Protein AF-A0A0R2I151-F1 (afdb_monomer_lite)

Organism: NCBI:txid396268

Secondary structure (DSSP, 8-state):
-----HHHHHHHHHHIIIII-----S--BTTB-GGGHHHHHHHHHHHHHHHHHTT--

Structure (mmCIF, N/CA/C/O backbone):
data_AF-A0A0R2I151-F1
#
_entry.id   AF-A0A0R2I151-F1
#
loop_
_atom_site.group_PDB
_atom_site.id
_atom_site.type_symbol
_atom_site.label_atom_id
_atom_site.label_alt_id
_atom_site.label_comp_id
_atom_site.label_asym_id
_atom_site.label_entity_id
_atom_site.label_seq_id
_atom_site.pdbx_PDB_ins_code
_atom_site.Cartn_x
_atom_site.Cartn_y
_atom_site.Cartn_z
_atom_site.occupancy
_atom_site.B_iso_or_equiv
_atom_site.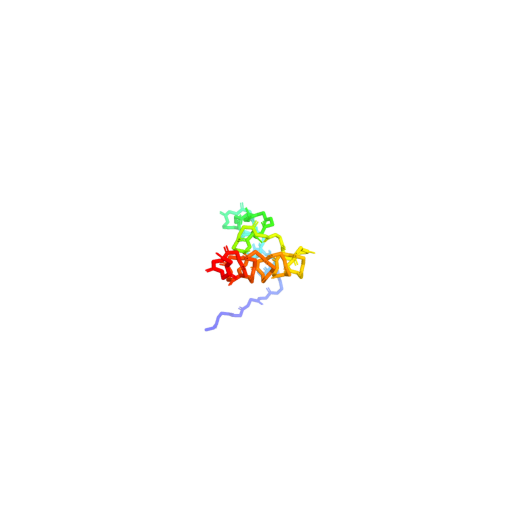auth_seq_id
_atom_site.auth_comp_id
_atom_site.auth_asym_id
_atom_site.auth_atom_id
_atom_site.pdbx_PDB_model_num
ATOM 1 N N . MET A 1 1 ? 10.735 -17.266 -12.057 1.00 69.75 1 MET A N 1
ATOM 2 C CA . MET A 1 1 ? 11.057 -16.137 -11.166 1.00 69.75 1 MET A CA 1
ATOM 3 C C . MET A 1 1 ? 11.756 -15.096 -12.019 1.00 69.75 1 MET A C 1
ATOM 5 O O . MET A 1 1 ? 12.782 -15.430 -12.598 1.00 69.75 1 MET A O 1
ATOM 9 N N . THR A 1 2 ? 11.167 -13.919 -12.199 1.00 82.06 2 THR A N 1
ATOM 10 C CA . THR A 1 2 ? 11.786 -12.813 -12.945 1.00 82.06 2 THR A CA 1
ATOM 11 C C . THR A 1 2 ? 12.589 -11.963 -11.968 1.00 82.06 2 THR A C 1
ATOM 13 O O . THR A 1 2 ? 12.096 -11.651 -10.886 1.00 82.06 2 THR A O 1
ATOM 16 N N . PHE A 1 3 ? 13.820 -11.619 -12.334 1.00 87.69 3 PHE A N 1
ATOM 17 C CA . PHE A 1 3 ? 14.664 -10.700 -11.576 1.00 87.69 3 PHE A CA 1
ATOM 18 C C . PHE A 1 3 ? 14.782 -9.407 -12.377 1.00 87.69 3 PHE A C 1
ATOM 20 O O . PHE A 1 3 ? 14.982 -9.465 -13.588 1.00 87.69 3 PHE A O 1
ATOM 27 N N . TYR A 1 4 ? 14.608 -8.274 -11.703 1.00 88.38 4 TYR A N 1
ATOM 28 C CA . TYR A 1 4 ? 14.658 -6.949 -12.309 1.00 88.38 4 TYR A CA 1
ATOM 29 C C . TYR A 1 4 ? 15.898 -6.217 -11.817 1.00 88.38 4 TYR A C 1
ATOM 31 O O . TYR A 1 4 ? 16.197 -6.247 -10.620 1.00 88.38 4 TYR A O 1
ATOM 39 N N . ASP A 1 5 ? 16.573 -5.523 -12.726 1.00 93.19 5 ASP A N 1
ATOM 40 C CA . ASP A 1 5 ? 17.559 -4.517 -12.342 1.00 93.19 5 ASP A CA 1
ATOM 41 C C . ASP A 1 5 ? 16.845 -3.332 -11.674 1.00 93.19 5 ASP A C 1
ATOM 43 O O . ASP A 1 5 ? 15.658 -3.098 -11.910 1.00 93.19 5 ASP A O 1
ATOM 47 N N . THR A 1 6 ? 17.554 -2.542 -10.864 1.00 93.44 6 THR A N 1
ATOM 48 C CA . THR A 1 6 ? 16.947 -1.468 -10.053 1.00 93.44 6 THR A CA 1
ATOM 49 C C . THR A 1 6 ? 16.060 -0.524 -10.868 1.00 93.44 6 THR A C 1
ATOM 51 O O . THR A 1 6 ? 14.937 -0.237 -10.470 1.00 93.44 6 THR A O 1
ATOM 54 N N . ASN A 1 7 ? 16.521 -0.097 -12.047 1.00 94.50 7 ASN A N 1
ATOM 55 C CA . ASN A 1 7 ? 15.758 0.818 -12.897 1.00 94.50 7 ASN A CA 1
ATOM 56 C C . ASN A 1 7 ? 14.493 0.166 -13.485 1.00 94.50 7 ASN A C 1
ATOM 58 O O . ASN A 1 7 ? 13.451 0.805 -13.586 1.00 94.50 7 ASN A O 1
ATOM 62 N N . GLN A 1 8 ? 14.564 -1.124 -13.825 1.00 92.62 8 GLN A N 1
ATOM 63 C CA . GLN A 1 8 ? 13.404 -1.877 -14.302 1.00 92.62 8 GLN A CA 1
ATOM 64 C C . GLN A 1 8 ? 12.391 -2.093 -13.174 1.00 92.62 8 GLN A C 1
ATOM 66 O O . GLN A 1 8 ? 11.188 -1.987 -13.397 1.00 92.62 8 GLN A O 1
ATOM 71 N N . ALA A 1 9 ? 12.865 -2.356 -11.953 1.00 93.94 9 ALA A N 1
ATOM 72 C CA . ALA A 1 9 ? 12.006 -2.520 -10.787 1.00 93.94 9 ALA A CA 1
ATOM 73 C C . ALA A 1 9 ? 11.228 -1.233 -10.469 1.00 93.94 9 ALA A C 1
ATOM 75 O O . ALA A 1 9 ? 10.034 -1.302 -10.180 1.00 93.94 9 ALA A O 1
ATOM 76 N N . GLU A 1 10 ? 11.879 -0.069 -10.569 1.00 95.50 10 GLU A N 1
ATOM 77 C CA . GLU A 1 10 ? 11.227 1.235 -10.398 1.00 95.50 10 GLU A CA 1
ATOM 78 C C . GLU A 1 10 ? 10.125 1.465 -11.440 1.00 95.50 10 GLU A C 1
ATOM 80 O O . GLU A 1 10 ? 9.015 1.850 -11.079 1.00 95.50 10 GLU A O 1
ATOM 85 N N . GLN A 1 11 ? 10.393 1.165 -12.714 1.00 96.06 11 GLN A N 1
ATOM 86 C CA . GLN A 1 11 ? 9.403 1.309 -13.789 1.00 96.06 11 GLN A CA 1
ATOM 87 C C . GLN A 1 11 ? 8.196 0.387 -13.591 1.00 96.06 11 GLN A C 1
ATOM 89 O O . GLN A 1 11 ? 7.053 0.827 -13.694 1.00 96.06 11 GLN A O 1
ATOM 94 N N . VAL A 1 12 ? 8.439 -0.881 -13.250 1.00 95.25 12 VAL A N 1
ATOM 95 C CA . VAL A 1 12 ? 7.371 -1.859 -12.992 1.00 95.25 12 VAL A CA 1
ATOM 96 C C . VAL A 1 12 ? 6.528 -1.447 -11.784 1.00 95.25 12 VAL A C 1
ATOM 98 O O . VAL A 1 12 ? 5.302 -1.576 -11.813 1.00 95.25 12 VAL A O 1
ATOM 101 N N . ALA A 1 13 ? 7.161 -0.941 -10.722 1.00 94.00 13 ALA A N 1
ATOM 102 C CA . ALA A 1 13 ? 6.446 -0.439 -9.556 1.00 94.00 13 ALA A CA 1
ATOM 103 C C . ALA A 1 13 ? 5.561 0.765 -9.918 1.00 94.00 13 ALA A C 1
ATOM 105 O O . ALA A 1 13 ? 4.390 0.790 -9.535 1.00 94.00 13 ALA A O 1
ATOM 106 N N . ASP A 1 14 ? 6.082 1.726 -10.684 1.00 96.31 14 ASP A N 1
ATOM 107 C CA . ASP A 1 14 ? 5.326 2.910 -11.105 1.00 96.31 14 ASP A CA 1
ATOM 108 C C . ASP A 1 14 ? 4.113 2.538 -11.975 1.00 96.31 14 ASP A C 1
ATOM 110 O O . ASP A 1 14 ? 2.990 2.981 -11.721 1.00 96.31 14 ASP A O 1
ATOM 114 N N . GLU A 1 15 ? 4.293 1.639 -12.945 1.00 96.12 15 GLU A N 1
ATOM 115 C CA . GLU A 1 15 ? 3.189 1.132 -13.766 1.00 96.12 15 GLU A CA 1
ATOM 116 C C . GLU A 1 15 ? 2.126 0.411 -12.933 1.00 96.12 15 GLU A C 1
ATOM 118 O O . GLU A 1 15 ? 0.925 0.620 -13.147 1.00 96.12 15 GLU A O 1
ATOM 123 N N . PHE A 1 16 ? 2.548 -0.396 -11.956 1.00 94.12 16 PHE A N 1
ATOM 124 C CA . PHE A 1 16 ? 1.634 -1.072 -11.044 1.00 94.12 16 PHE A CA 1
ATOM 125 C C . PHE A 1 16 ? 0.776 -0.071 -10.272 1.00 94.12 16 PHE A C 1
ATOM 127 O O . PHE A 1 16 ? -0.453 -0.169 -10.305 1.00 94.12 16 PHE A O 1
ATOM 134 N N . PHE A 1 17 ? 1.394 0.914 -9.619 1.00 92.81 17 PHE A N 1
ATOM 135 C CA . PHE A 1 17 ? 0.653 1.896 -8.829 1.00 92.81 17 PHE A CA 1
ATOM 136 C C . PHE A 1 17 ? -0.233 2.806 -9.680 1.00 92.81 17 PHE A C 1
ATOM 138 O O . PHE A 1 17 ? -1.294 3.225 -9.217 1.00 92.81 17 PHE A O 1
ATOM 145 N N . ARG A 1 18 ? 0.165 3.085 -10.924 1.00 93.69 18 ARG A N 1
ATOM 146 C CA . ARG A 1 18 ? -0.572 3.988 -11.810 1.00 93.69 18 ARG A CA 1
ATOM 147 C C . ARG A 1 18 ? -1.792 3.352 -12.467 1.00 93.69 18 ARG A C 1
ATOM 149 O O . ARG A 1 18 ? -2.799 4.036 -12.639 1.00 93.69 18 ARG A O 1
ATOM 156 N N . PHE A 1 19 ? -1.707 2.081 -12.857 1.00 95.19 19 PHE A N 1
ATOM 157 C CA . PHE A 1 19 ? -2.752 1.447 -13.673 1.00 95.19 19 PHE A CA 1
ATOM 158 C C . PHE A 1 19 ? -3.458 0.276 -12.996 1.00 95.19 19 PHE A C 1
ATOM 160 O O . PHE A 1 19 ? -4.606 -0.014 -13.327 1.00 95.19 19 PHE A O 1
ATOM 167 N N . TYR A 1 20 ? -2.790 -0.409 -12.069 1.00 90.12 20 TYR A N 1
ATOM 168 C CA . TYR A 1 20 ? -3.281 -1.675 -11.523 1.00 90.12 20 TYR A CA 1
ATOM 169 C C . TYR A 1 20 ? -3.659 -1.579 -10.044 1.00 90.12 20 TYR A C 1
ATOM 171 O O . TYR A 1 20 ? -4.572 -2.277 -9.591 1.00 90.12 20 TYR A O 1
ATOM 179 N N . TYR A 1 21 ? -3.003 -0.704 -9.284 1.00 86.69 21 TYR A N 1
ATOM 180 C CA . TYR A 1 21 ? -3.315 -0.485 -7.882 1.00 86.69 21 TYR A CA 1
ATOM 181 C C . TYR A 1 21 ? -4.660 0.224 -7.733 1.00 86.69 21 TYR A C 1
ATOM 183 O O . TYR A 1 21 ? -4.860 1.347 -8.184 1.00 86.69 21 TYR A O 1
ATOM 191 N N . HIS A 1 22 ? -5.578 -0.447 -7.049 1.00 84.56 22 HIS A N 1
ATOM 192 C CA . HIS A 1 22 ? -6.851 0.121 -6.645 1.00 84.56 22 HIS A CA 1
ATOM 193 C C . HIS A 1 22 ? -6.803 0.319 -5.134 1.00 84.56 22 HIS A C 1
ATOM 195 O O . HIS A 1 22 ? -6.757 -0.662 -4.383 1.00 84.56 22 HIS A O 1
ATOM 201 N N . ASP A 1 23 ? -6.799 1.577 -4.689 1.00 76.81 23 ASP A N 1
ATOM 202 C CA . ASP A 1 23 ? -6.901 1.894 -3.268 1.00 76.81 23 ASP A CA 1
ATOM 203 C C . ASP A 1 23 ? -8.234 1.352 -2.741 1.00 76.81 23 ASP A C 1
ATOM 205 O O . ASP A 1 23 ? -9.315 1.761 -3.166 1.00 76.81 23 ASP A O 1
ATOM 209 N N . ARG A 1 24 ? -8.160 0.383 -1.827 1.00 72.81 24 ARG A N 1
ATOM 210 C CA . ARG A 1 24 ? -9.351 -0.233 -1.230 1.00 72.81 24 ARG A CA 1
ATOM 211 C C . ARG A 1 24 ? -9.886 0.573 -0.045 1.00 72.81 24 ARG A C 1
ATOM 213 O O . ARG A 1 24 ? -10.840 0.142 0.606 1.00 72.81 24 ARG A O 1
ATOM 220 N N . GLY A 1 25 ? -9.288 1.733 0.232 1.00 70.69 25 GLY A N 1
ATOM 221 C CA . GLY A 1 25 ? -9.528 2.514 1.431 1.00 70.69 25 GLY A CA 1
ATOM 222 C C . GLY A 1 25 ? -9.142 1.734 2.689 1.00 70.69 25 GLY A C 1
ATOM 223 O O . GLY A 1 25 ? -8.539 0.659 2.645 1.00 70.69 25 GLY A O 1
ATOM 224 N N . LYS A 1 26 ? -9.523 2.258 3.857 1.00 66.81 26 LYS A N 1
ATOM 225 C CA . LYS A 1 26 ? -9.423 1.497 5.107 1.00 66.81 26 LYS A CA 1
ATOM 226 C C . LYS A 1 26 ? -10.343 0.277 5.009 1.00 66.81 26 LYS A C 1
ATOM 228 O O . LYS A 1 26 ? -11.563 0.417 5.100 1.00 66.81 26 LYS A O 1
ATOM 233 N N . MET A 1 27 ? -9.754 -0.904 4.835 1.00 63.94 27 MET A N 1
ATOM 234 C CA . MET A 1 27 ? -10.482 -2.169 4.799 1.00 63.94 27 MET A CA 1
ATOM 235 C C . MET A 1 27 ? -11.207 -2.355 6.134 1.00 63.94 27 MET A C 1
ATOM 237 O O . MET A 1 27 ? -10.575 -2.486 7.184 1.00 63.94 27 MET A O 1
ATOM 241 N N . LYS A 1 28 ? -12.541 -2.308 6.101 1.00 61.03 28 LYS A N 1
ATOM 242 C CA . LYS A 1 28 ? -13.359 -2.689 7.250 1.00 61.03 28 LYS A CA 1
ATOM 243 C C . LYS A 1 28 ? -13.426 -4.208 7.262 1.00 61.03 28 LYS A C 1
ATOM 245 O O . LYS A 1 28 ? -13.896 -4.794 6.286 1.00 61.03 28 LYS A O 1
ATOM 250 N N . TRP A 1 29 ? -12.942 -4.841 8.321 1.00 61.75 29 TRP A N 1
ATOM 251 C CA . TRP A 1 29 ? -13.136 -6.273 8.513 1.00 61.75 29 TRP A CA 1
ATOM 252 C C . TRP A 1 29 ? -14.365 -6.443 9.400 1.00 61.75 29 TRP A C 1
ATOM 254 O O . TRP A 1 29 ? -14.435 -5.845 10.470 1.00 61.75 29 TRP A O 1
ATOM 264 N N . ASP A 1 30 ? -15.375 -7.145 8.886 1.00 64.50 30 ASP A N 1
ATOM 265 C CA . ASP A 1 30 ? -16.668 -7.334 9.559 1.00 64.50 30 ASP A CA 1
ATOM 266 C C . ASP A 1 30 ? -17.370 -6.020 9.975 1.00 64.50 30 ASP A C 1
ATOM 268 O O . ASP A 1 30 ? -17.974 -5.897 11.032 1.00 64.50 30 ASP A O 1
ATOM 272 N N . GLY A 1 31 ? -17.238 -4.971 9.155 1.00 66.88 31 GLY A N 1
ATOM 273 C CA . GLY A 1 31 ? -17.840 -3.662 9.435 1.00 66.88 31 GLY A CA 1
ATOM 274 C C . GLY A 1 31 ? -17.042 -2.759 10.386 1.00 66.88 31 GLY A C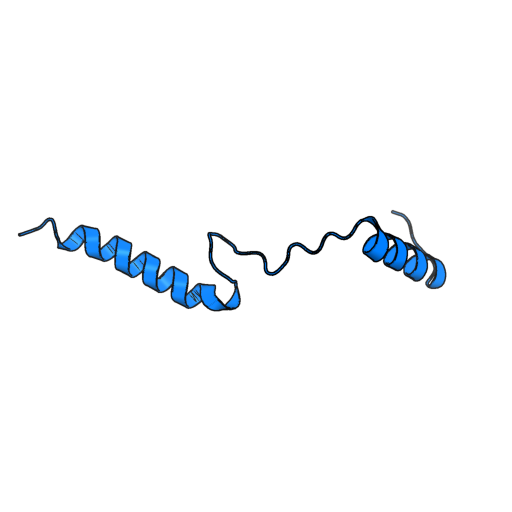 1
ATOM 275 O O . GLY A 1 31 ? -17.413 -1.593 10.534 1.00 66.88 31 GLY A O 1
ATOM 276 N N . TYR A 1 32 ? -15.912 -3.221 10.934 1.00 61.94 32 TYR A N 1
ATOM 277 C CA . TYR A 1 32 ? -15.068 -2.448 11.851 1.00 61.94 32 TYR A CA 1
ATOM 278 C C . TYR A 1 32 ? -13.729 -2.053 11.229 1.00 61.94 32 TYR A C 1
ATOM 280 O O . TYR A 1 32 ? -13.110 -2.809 10.477 1.00 61.94 32 TYR A O 1
ATOM 288 N N . PHE A 1 33 ? -13.243 -0.858 11.564 1.00 65.62 33 PHE A N 1
ATOM 289 C CA . PHE A 1 33 ? -11.859 -0.498 11.272 1.00 65.62 33 PHE A CA 1
ATOM 290 C C . PHE A 1 33 ? -10.910 -1.306 12.167 1.00 65.62 33 PHE A C 1
ATOM 292 O O . PHE A 1 33 ? -11.203 -1.533 13.339 1.00 65.62 33 PHE A O 1
ATOM 299 N N . LEU A 1 34 ? -9.727 -1.673 11.659 1.00 63.56 34 LEU A N 1
ATOM 300 C CA . LEU A 1 34 ? -8.695 -2.361 12.456 1.00 63.56 34 LEU A CA 1
ATOM 301 C C . LEU A 1 34 ? -8.310 -1.583 13.728 1.00 63.56 34 LEU A C 1
ATOM 303 O O . LEU A 1 34 ? -8.039 -2.185 14.762 1.00 63.56 34 LEU A O 1
ATOM 307 N N . SER A 1 35 ? -8.358 -0.248 13.684 1.00 65.56 35 SER A N 1
ATOM 308 C CA . SER A 1 35 ? -8.135 0.619 14.850 1.00 65.56 35 SER A CA 1
ATOM 309 C C . SER A 1 35 ? -9.204 0.484 15.941 1.00 65.56 35 SER A C 1
ATOM 311 O O . SER A 1 35 ? -8.966 0.877 17.077 1.00 65.56 35 SER A O 1
ATOM 313 N N . GLU A 1 36 ? -10.377 -0.058 1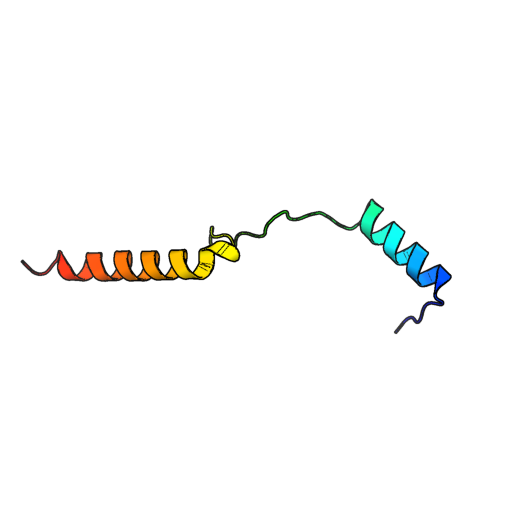5.614 1.00 61.97 36 GLU A N 1
ATOM 314 C CA . GLU A 1 36 ? -11.524 -0.195 16.519 1.00 61.97 36 GLU A CA 1
ATOM 315 C C . GLU A 1 36 ? -11.802 -1.655 16.917 1.00 61.97 36 GLU A C 1
ATOM 317 O O . GLU A 1 36 ? -12.742 -1.927 17.667 1.00 61.97 36 G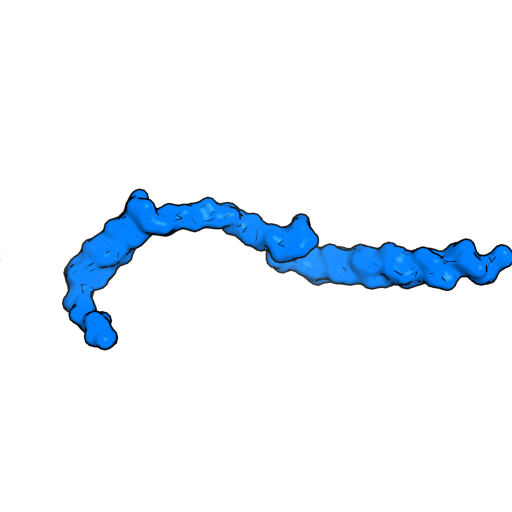LU A O 1
ATOM 322 N N . HIS A 1 37 ? -10.969 -2.602 16.468 1.00 61.12 37 HIS A N 1
ATOM 323 C CA . HIS A 1 37 ? -11.218 -4.043 16.576 1.00 61.12 37 HIS A CA 1
ATOM 324 C C . HIS A 1 37 ? -11.420 -4.523 18.025 1.00 61.12 37 HIS A C 1
ATOM 326 O O . HIS A 1 37 ? -12.279 -5.358 18.302 1.00 61.12 37 HIS A O 1
ATOM 332 N N . GLN A 1 38 ? -10.683 -3.952 18.983 1.00 60.72 38 GLN A N 1
ATOM 333 C CA . GLN A 1 38 ? -10.810 -4.321 20.397 1.00 60.72 38 GLN A CA 1
ATOM 334 C C . GLN A 1 38 ? -12.151 -3.870 21.000 1.00 60.72 38 GLN A C 1
ATOM 336 O O . GLN A 1 38 ? -12.751 -4.579 21.809 1.00 60.72 38 GLN A O 1
ATOM 341 N N . ALA A 1 39 ? -12.629 -2.685 20.612 1.00 65.62 39 ALA A N 1
ATOM 342 C CA . ALA A 1 39 ? -13.887 -2.129 21.105 1.00 65.62 39 ALA A CA 1
ATOM 343 C C . ALA A 1 39 ? -15.096 -2.834 20.472 1.00 65.62 39 ALA A C 1
ATOM 345 O O . ALA A 1 39 ? -16.086 -3.094 21.156 1.00 65.62 39 ALA A O 1
ATOM 346 N N . ALA A 1 40 ? -14.981 -3.182 19.190 1.00 63.91 40 ALA A N 1
ATOM 347 C CA . ALA A 1 40 ? -15.968 -3.933 18.428 1.00 63.91 40 ALA A CA 1
ATOM 348 C C . ALA A 1 40 ? -16.228 -5.331 19.006 1.00 63.91 40 ALA A C 1
ATOM 350 O O . ALA A 1 40 ? -17.366 -5.657 19.344 1.00 63.91 40 ALA A O 1
ATOM 351 N N . LEU A 1 41 ? -15.162 -6.114 19.222 1.00 66.12 41 LEU A N 1
ATOM 352 C CA . LEU A 1 41 ? -15.256 -7.452 19.815 1.00 66.12 41 LEU A CA 1
ATOM 353 C C . LEU A 1 41 ? -15.879 -7.415 21.216 1.00 66.12 41 LEU A C 1
ATOM 355 O O . LEU A 1 41 ? -16.694 -8.265 21.566 1.00 66.12 41 LEU A O 1
ATOM 359 N N . LYS A 1 42 ? -15.531 -6.403 22.022 1.00 64.06 42 LYS A N 1
ATOM 360 C CA . LYS A 1 42 ? -16.083 -6.250 23.372 1.00 64.06 42 LYS A CA 1
ATOM 361 C C . LYS A 1 42 ? -17.588 -5.965 23.356 1.00 64.06 42 LYS A C 1
ATOM 363 O O . LYS A 1 42 ? -18.302 -6.554 24.162 1.00 64.06 42 LYS A O 1
ATOM 368 N N . LYS A 1 43 ? -18.071 -5.109 22.446 1.00 64.38 43 LYS A N 1
ATOM 369 C CA . LYS A 1 43 ? -19.513 -4.851 22.276 1.00 64.38 43 LYS A CA 1
ATOM 370 C C . LYS A 1 43 ? -20.251 -6.098 21.797 1.00 64.38 43 LYS A C 1
ATOM 372 O O . LYS A 1 43 ? -21.244 -6.472 22.404 1.00 64.38 43 LYS A O 1
ATOM 377 N N . HIS A 1 44 ? -19.705 -6.803 20.807 1.00 61.75 44 HIS A N 1
ATOM 378 C CA . HIS A 1 44 ? -20.316 -8.029 20.293 1.00 61.75 44 HIS A CA 1
ATOM 379 C C . HIS A 1 44 ? -20.437 -9.127 21.370 1.00 61.75 44 HIS A C 1
ATOM 381 O O . HIS A 1 44 ? -21.459 -9.808 21.451 1.00 61.75 44 HIS A O 1
ATOM 387 N N . HIS A 1 45 ? -19.446 -9.269 22.261 1.00 62.53 45 HIS A N 1
ATOM 388 C CA . HIS A 1 45 ? -19.539 -10.179 23.413 1.00 62.53 45 HIS A CA 1
ATOM 389 C C . HIS A 1 45 ? -20.563 -9.728 24.466 1.00 62.53 45 HIS A C 1
ATOM 391 O O . HIS A 1 45 ? -21.202 -10.566 25.102 1.00 62.53 45 HIS A O 1
ATOM 397 N N . GLN A 1 46 ? -20.729 -8.420 24.672 1.00 61.09 46 GLN A N 1
ATOM 398 C CA . GLN A 1 46 ? -2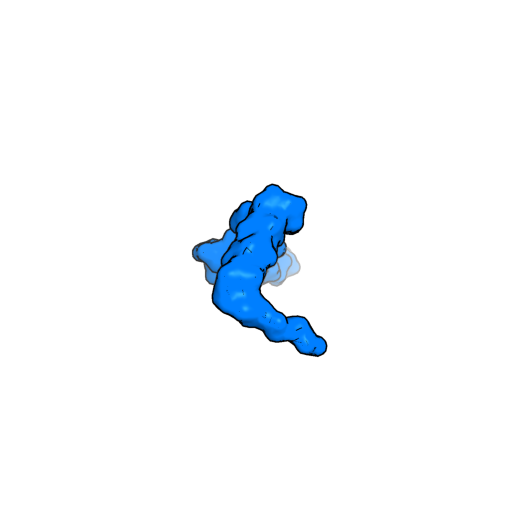1.729 -7.889 25.602 1.00 61.09 46 GLN A CA 1
ATOM 399 C C . GLN A 1 46 ? -23.154 -8.066 25.071 1.00 61.09 46 GLN A C 1
ATOM 401 O O . GLN A 1 46 ? -24.027 -8.483 25.825 1.00 61.09 46 GLN A O 1
ATOM 406 N N . ASP A 1 47 ? -23.386 -7.823 23.784 1.00 60.75 47 ASP A N 1
ATOM 407 C CA . ASP A 1 47 ? -24.716 -7.964 23.181 1.00 60.75 47 ASP A CA 1
ATOM 408 C C . ASP A 1 47 ? -25.158 -9.437 23.112 1.00 60.75 47 ASP A C 1
ATOM 410 O O . ASP A 1 47 ? -26.310 -9.755 23.403 1.00 60.75 47 ASP A O 1
ATOM 414 N N . SER A 1 48 ? -24.230 -10.360 22.834 1.00 60.00 48 SER A N 1
ATOM 415 C CA . SER A 1 48 ? -24.515 -11.804 22.836 1.00 60.00 48 SER A CA 1
ATOM 416 C C . SER A 1 48 ? -24.744 -12.392 24.236 1.00 60.00 48 SER A C 1
ATOM 418 O O . SER A 1 48 ? -25.498 -13.351 24.376 1.00 60.00 48 SER A O 1
ATOM 420 N N . THR A 1 49 ? -24.154 -11.813 25.287 1.00 58.88 49 THR A N 1
ATOM 421 C CA . THR A 1 49 ? -24.422 -12.235 26.676 1.00 58.88 49 THR A CA 1
ATOM 422 C C . THR A 1 49 ? -25.699 -11.625 27.247 1.00 58.88 49 THR A C 1
ATOM 424 O O . THR A 1 49 ? -26.362 -12.273 28.056 1.00 58.88 49 THR A O 1
ATOM 427 N N . LYS A 1 50 ? -26.095 -10.427 26.800 1.00 56.50 50 LYS A N 1
ATOM 428 C CA . LYS A 1 50 ? -27.328 -9.768 27.253 1.00 56.50 50 LYS A CA 1
ATOM 429 C C . LYS A 1 50 ? -28.594 -10.513 26.810 1.00 56.50 50 LYS A C 1
ATOM 431 O O . LYS A 1 50 ? -29.520 -10.649 27.595 1.00 56.50 50 LYS A O 1
ATOM 436 N N . GLY A 1 51 ? -28.587 -11.106 25.615 1.00 53.97 51 GLY A N 1
ATOM 437 C CA . GLY A 1 51 ? -29.707 -11.924 25.127 1.00 53.97 51 GLY A CA 1
ATOM 438 C C . GLY A 1 51 ? -29.949 -13.236 25.892 1.00 53.97 51 GLY A C 1
ATOM 439 O O . GLY A 1 51 ? -31.007 -13.829 25.738 1.00 53.97 51 GLY A O 1
ATOM 440 N N . LEU A 1 52 ? -29.001 -13.699 26.718 1.00 53.69 52 LEU A N 1
ATOM 441 C CA . LEU A 1 52 ? -29.134 -14.937 27.507 1.00 53.69 52 LEU A CA 1
ATOM 442 C C . LEU A 1 52 ? -29.645 -14.702 28.940 1.00 53.69 52 LEU A C 1
ATOM 444 O O . LEU A 1 52 ? -30.094 -15.646 29.588 1.00 53.69 52 LEU A O 1
ATOM 448 N N . VAL A 1 53 ? -29.561 -13.470 29.453 1.00 57.38 53 VAL A N 1
ATOM 449 C CA . VAL A 1 53 ? -30.014 -13.126 30.816 1.00 57.38 53 VAL A CA 1
ATOM 450 C C . VAL A 1 53 ? -31.458 -12.629 30.864 1.00 57.38 53 VAL A C 1
ATOM 452 O O . VAL A 1 53 ? -32.085 -12.747 31.912 1.00 57.38 53 VAL A O 1
ATOM 455 N N . ASP A 1 54 ? -32.005 -12.157 29.742 1.00 53.72 54 ASP A N 1
ATOM 456 C CA . ASP A 1 54 ? -33.356 -11.581 29.676 1.00 53.72 54 ASP A CA 1
ATOM 457 C C . ASP A 1 54 ? -34.478 -12.636 29.466 1.00 53.72 54 ASP A C 1
ATOM 459 O O . ASP A 1 54 ? -35.654 -12.296 29.531 1.00 53.72 54 ASP A O 1
ATOM 463 N N . GLU A 1 55 ? -34.140 -13.922 29.277 1.00 51.81 5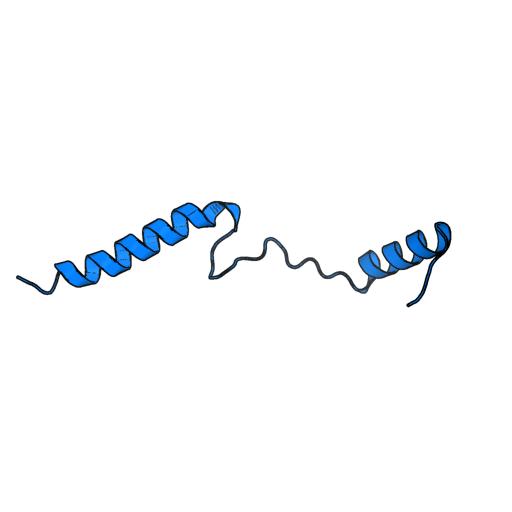5 GLU A N 1
ATOM 464 C CA . GLU A 1 55 ? -35.090 -15.045 29.078 1.00 51.81 55 GLU A CA 1
ATOM 465 C C . GLU A 1 55 ? -35.313 -15.906 30.349 1.00 51.81 55 GLU A C 1
ATOM 467 O O . GLU A 1 55 ? -35.989 -16.931 30.300 1.00 51.81 55 GLU A O 1
ATOM 472 N N . ASN A 1 56 ? -34.745 -15.521 31.500 1.00 46.94 56 ASN A N 1
ATOM 473 C CA . ASN A 1 56 ? -34.857 -16.261 32.770 1.00 46.94 56 ASN A CA 1
ATOM 474 C C . ASN A 1 56 ? -35.491 -15.415 33.894 1.00 46.94 56 ASN A C 1
ATOM 476 O O . ASN A 1 56 ? -34.896 -15.269 34.967 1.00 46.94 56 ASN A O 1
ATOM 480 N N . PHE A 1 57 ? -36.685 -14.860 33.662 1.00 41.00 57 PHE A N 1
ATOM 481 C CA . PHE A 1 57 ? -37.512 -14.256 34.716 1.00 41.00 57 PHE A CA 1
ATOM 482 C C . PHE A 1 57 ? -38.978 -14.676 34.611 1.00 41.00 57 PHE A C 1
ATOM 484 O O . PHE A 1 57 ? -39.514 -14.665 33.481 1.00 41.00 57 PHE A O 1
#

Foldseek 3Di:
DDDDDPVRVVVVVVCCVPPPDDCPDQDADVNHGPVCVVVVVVVVVVVVVVVVVVPPD

pLDDT: mean 72.91, std 15.86, range [41.0, 96.31]

Radius of gyration: 22.86 Å; chains: 1; bounding box: 55×20×49 Å

Sequence (57 aa):
MTFYDTNQAEQVADEFFRFYYHDRGKMKWDGYFLSEHQAALKKHHQDSTKGLVDENF